Protein AF-A0A258GA20-F1 (afdb_monomer_lite)

Foldseek 3Di:
DDPVVVVVVVVVVCVVVVVVNVVVVVVVVVVVVVVVVVVCVVVVVVVVVCCVCQVFADPPDDDDFPFCLVVDPPQLDDDDDDDDPQWDQDPSRGTGRGDDPVNQVVVVPDPSDPDRDDFDQDQDPFDADPVGPDTHDDGDGADDLRGDDDDPDDDDDPRPDHDDPPDDD

Secondary structure (DSSP, 8-state):
--HHHHHHHHHHHHHHSHHHHHHHHHHHHHHHHHHHHHHHHHHHHHHHHHHHHHHH--TT-----S-GGGT-TTTT-PPP----TTEEE-TTS-EEEPPPHHHHHHHHT-TT-S------------EEETTEEEEEP-------TTS-PPPSSS-PPPTTPPPPTT---

Radius of gyration: 32.07 Å; chains: 1; bounding box: 62×42×98 Å

Sequence (169 aa):
MRTVDIARRAARSLRNAKARTILTSLAIAVGAFTITISLAAGEGSRQYADKLIGSNINPKALFIVKDKALFETNAMQPGLREFDPNASTTNSGLTIKQLTQDDIDKLSARDDLEYVTPTYMPQVRYIEFADNDVKFVADVAAYDATIMSESAAGQLPPKGEQLADDEIV

Structure (mmCIF, N/CA/C/O backbone):
data_AF-A0A258GA20-F1
#
_entry.id   AF-A0A258GA20-F1
#
loop_
_atom_site.group_PDB
_atom_site.id
_atom_site.type_symbol
_atom_site.label_atom_id
_atom_site.label_alt_id
_atom_site.label_comp_id
_atom_site.label_asym_id
_atom_site.label_entity_id
_atom_site.label_seq_id
_atom_site.pdbx_PDB_ins_code
_atom_site.Cartn_x
_atom_site.Cartn_y
_atom_site.Cartn_z
_atom_site.occupancy
_atom_site.B_iso_or_equiv
_atom_site.auth_seq_id
_atom_site.auth_comp_id
_atom_site.auth_asym_id
_atom_site.auth_atom_id
_atom_site.pdbx_PDB_model_num
ATOM 1 N N . MET A 1 1 ? 16.519 -19.268 -54.111 1.00 62.66 1 MET A N 1
ATOM 2 C CA . MET A 1 1 ? 17.560 -18.513 -53.370 1.00 62.66 1 MET A CA 1
ATOM 3 C C . MET A 1 1 ? 17.389 -18.793 -51.883 1.00 62.66 1 MET A C 1
ATOM 5 O O . MET A 1 1 ? 16.263 -18.718 -51.417 1.00 62.66 1 MET A O 1
ATOM 9 N N . ARG A 1 2 ? 18.441 -19.173 -51.146 1.00 83.75 2 ARG A N 1
ATOM 10 C CA . ARG A 1 2 ? 18.331 -19.501 -49.710 1.00 83.75 2 ARG A CA 1
ATOM 11 C C . ARG A 1 2 ? 18.395 -18.214 -48.873 1.00 83.75 2 ARG A C 1
ATOM 13 O O . ARG A 1 2 ? 19.269 -17.383 -49.102 1.00 83.75 2 ARG A O 1
ATOM 20 N N . THR A 1 3 ? 17.490 -18.042 -47.908 1.00 88.62 3 THR A N 1
ATOM 21 C CA . THR A 1 3 ? 17.420 -16.875 -46.995 1.00 88.62 3 THR A CA 1
ATOM 22 C C . THR A 1 3 ? 18.733 -16.635 -46.247 1.00 88.62 3 THR A C 1
ATOM 24 O O . THR A 1 3 ? 19.162 -15.496 -46.068 1.00 88.62 3 THR A O 1
ATOM 27 N N . VAL A 1 4 ? 19.432 -17.718 -45.912 1.00 89.38 4 VAL A N 1
ATOM 28 C CA . VAL A 1 4 ? 20.762 -17.700 -45.291 1.00 89.38 4 VAL A CA 1
ATOM 29 C C . VAL A 1 4 ? 21.794 -16.976 -46.168 1.00 89.38 4 VAL A C 1
ATOM 31 O O . VAL A 1 4 ? 22.600 -16.201 -45.656 1.00 89.38 4 VAL A O 1
ATOM 34 N N . ASP A 1 5 ? 21.738 -17.135 -47.493 1.00 88.75 5 ASP A N 1
ATOM 35 C CA . ASP A 1 5 ? 22.654 -16.442 -48.410 1.00 88.75 5 ASP A CA 1
ATOM 36 C C . ASP A 1 5 ? 22.332 -14.952 -48.552 1.00 88.75 5 ASP A C 1
ATOM 38 O O . ASP A 1 5 ? 23.211 -14.156 -48.895 1.00 88.75 5 ASP A O 1
ATOM 42 N N . ILE A 1 6 ? 21.081 -14.555 -48.305 1.00 91.56 6 ILE A N 1
ATOM 43 C CA . ILE A 1 6 ? 20.671 -13.146 -48.267 1.00 91.56 6 ILE A CA 1
ATOM 44 C C . ILE A 1 6 ? 21.212 -12.505 -46.987 1.00 91.56 6 ILE A C 1
ATOM 46 O O . ILE A 1 6 ? 21.901 -11.489 -47.066 1.00 91.56 6 ILE A O 1
ATOM 50 N N . ALA A 1 7 ? 21.015 -13.145 -45.830 1.00 90.75 7 ALA A N 1
ATOM 51 C CA . ALA A 1 7 ? 21.553 -12.679 -44.552 1.00 90.75 7 ALA A CA 1
ATOM 52 C C . ALA A 1 7 ? 23.088 -12.564 -44.579 1.00 90.75 7 ALA A C 1
ATOM 54 O O . ALA A 1 7 ? 23.654 -11.556 -44.154 1.00 90.75 7 ALA A O 1
ATOM 55 N N . ARG A 1 8 ? 23.781 -13.552 -45.162 1.00 89.31 8 ARG A N 1
ATOM 56 C CA . ARG A 1 8 ? 25.250 -13.556 -45.272 1.00 89.31 8 ARG A CA 1
ATOM 57 C C . ARG A 1 8 ? 25.776 -12.443 -46.182 1.00 89.31 8 ARG A C 1
ATOM 59 O O . ARG A 1 8 ? 26.829 -11.867 -45.900 1.00 89.31 8 ARG A O 1
ATOM 66 N N . ARG A 1 9 ? 25.046 -12.114 -47.254 1.00 88.88 9 ARG A N 1
ATOM 67 C CA . ARG A 1 9 ? 25.357 -10.976 -48.136 1.00 88.88 9 ARG A CA 1
ATOM 68 C C . ARG A 1 9 ? 25.080 -9.634 -47.458 1.00 88.88 9 ARG A C 1
ATOM 70 O O . ARG A 1 9 ? 25.943 -8.761 -47.505 1.00 88.88 9 ARG A O 1
ATOM 77 N N . ALA A 1 10 ? 23.948 -9.498 -46.769 1.00 88.81 10 ALA A N 1
ATOM 78 C CA . ALA A 1 10 ? 23.606 -8.298 -46.007 1.00 88.81 10 ALA A CA 1
ATOM 79 C C . ALA A 1 10 ? 24.641 -8.010 -44.905 1.00 88.81 10 ALA A C 1
ATOM 81 O O . ALA A 1 10 ? 25.146 -6.894 -44.811 1.00 88.81 10 ALA A O 1
ATOM 82 N N . ALA A 1 11 ? 25.060 -9.031 -44.151 1.00 86.81 11 ALA A N 1
ATOM 83 C CA . ALA A 1 11 ? 26.098 -8.903 -43.127 1.00 86.81 11 ALA A CA 1
ATOM 84 C C . ALA A 1 11 ? 27.443 -8.426 -43.703 1.00 86.81 11 ALA A C 1
ATOM 86 O O . ALA A 1 11 ? 28.128 -7.595 -43.105 1.00 86.81 11 ALA A O 1
ATOM 87 N N . ARG A 1 12 ? 27.828 -8.917 -44.888 1.00 88.69 12 ARG A N 1
ATOM 88 C CA . ARG A 1 12 ? 29.055 -8.481 -45.571 1.00 88.69 12 ARG A CA 1
ATOM 89 C C . ARG A 1 12 ? 28.958 -7.025 -46.043 1.00 88.69 12 ARG A C 1
ATOM 91 O O . ARG A 1 12 ? 29.927 -6.287 -45.908 1.00 88.69 12 ARG A O 1
ATOM 98 N N . SER A 1 13 ? 27.783 -6.603 -46.513 1.00 86.50 13 SER A N 1
ATOM 99 C CA . SER A 1 13 ? 27.500 -5.207 -46.870 1.00 86.50 13 SER A CA 1
ATOM 100 C C . SER A 1 13 ? 27.594 -4.271 -45.656 1.00 86.50 13 SER A C 1
ATOM 102 O O . SER A 1 13 ? 28.254 -3.234 -45.719 1.00 86.50 13 SER A O 1
ATOM 104 N N . LEU A 1 14 ? 27.015 -4.668 -44.518 1.00 88.69 14 LEU A N 1
ATOM 105 C CA . LEU A 1 14 ? 27.087 -3.911 -43.261 1.00 88.69 14 LEU A CA 1
ATOM 106 C C . LEU A 1 14 ? 28.533 -3.776 -42.744 1.00 88.69 14 LEU A C 1
ATOM 108 O O . LEU A 1 14 ? 28.924 -2.706 -42.281 1.00 88.69 14 LEU A O 1
ATOM 112 N N . ARG A 1 15 ? 29.371 -4.817 -42.895 1.00 85.56 15 ARG A N 1
ATOM 113 C CA . ARG A 1 15 ? 30.803 -4.773 -42.521 1.00 85.56 15 ARG A CA 1
ATOM 114 C C . ARG A 1 15 ? 31.637 -3.801 -43.356 1.00 85.56 15 ARG A C 1
ATOM 116 O O . ARG A 1 15 ? 32.675 -3.362 -42.864 1.00 85.56 15 ARG A O 1
ATOM 123 N N . ASN A 1 16 ? 31.215 -3.468 -44.573 1.00 88.06 16 ASN A N 1
ATOM 124 C CA . ASN A 1 16 ? 31.903 -2.484 -45.411 1.00 88.06 16 ASN A CA 1
ATOM 125 C C . ASN A 1 16 ? 31.454 -1.053 -45.074 1.00 88.06 16 ASN A C 1
ATOM 127 O O . ASN A 1 16 ? 32.272 -0.139 -45.043 1.00 88.06 16 ASN A O 1
ATOM 131 N N . ALA A 1 17 ? 30.177 -0.859 -44.731 1.00 87.19 17 ALA A N 1
ATOM 132 C CA . ALA A 1 17 ? 29.603 0.432 -44.345 1.00 87.19 17 ALA A CA 1
ATOM 133 C C . ALA A 1 17 ? 29.579 0.637 -42.813 1.00 87.19 17 ALA A C 1
ATOM 135 O O . ALA A 1 17 ? 28.533 0.934 -42.228 1.00 87.19 17 ALA A O 1
ATOM 136 N N . LYS A 1 18 ? 30.734 0.473 -42.151 1.00 85.62 18 LYS A N 1
ATOM 137 C CA . LYS A 1 18 ? 30.845 0.430 -40.677 1.00 85.62 18 LYS A CA 1
ATOM 138 C C . LYS A 1 18 ? 30.312 1.685 -39.985 1.00 85.62 18 LYS A C 1
ATOM 140 O O . LYS A 1 18 ? 29.502 1.574 -39.074 1.00 85.62 18 LYS A O 1
ATOM 145 N N . ALA A 1 19 ? 30.728 2.867 -40.442 1.00 91.50 19 ALA A N 1
ATOM 146 C CA . ALA A 1 19 ? 30.361 4.132 -39.801 1.00 91.50 19 ALA A CA 1
ATOM 147 C C . ALA A 1 19 ? 28.844 4.376 -39.830 1.00 91.50 19 ALA A C 1
ATOM 149 O O . ALA A 1 19 ? 28.235 4.650 -38.801 1.00 91.50 19 ALA A O 1
ATOM 150 N N . ARG A 1 20 ? 28.222 4.198 -41.002 1.00 91.50 20 ARG A N 1
ATOM 151 C CA . ARG A 1 20 ? 26.774 4.369 -41.178 1.00 91.50 20 ARG A CA 1
ATOM 152 C C . ARG A 1 20 ? 25.984 3.367 -40.340 1.00 91.50 20 ARG A C 1
ATOM 154 O O . ARG A 1 20 ? 25.047 3.757 -39.660 1.00 91.50 20 ARG A O 1
ATOM 161 N N . THR A 1 21 ? 26.391 2.098 -40.362 1.00 92.56 21 THR A N 1
ATOM 162 C CA . THR A 1 21 ? 25.708 1.033 -39.617 1.00 92.56 21 THR A CA 1
ATOM 163 C C . THR A 1 21 ? 25.740 1.293 -38.114 1.00 92.56 21 THR A C 1
ATOM 165 O O . THR A 1 21 ? 24.705 1.176 -37.469 1.00 92.56 21 THR A O 1
ATOM 168 N N . ILE A 1 22 ? 26.896 1.703 -37.577 1.00 93.44 22 ILE A N 1
ATOM 169 C CA . ILE A 1 22 ? 27.049 2.032 -36.154 1.00 93.44 22 ILE A CA 1
ATOM 170 C C . ILE A 1 22 ? 26.167 3.223 -35.776 1.00 93.44 22 ILE A C 1
ATOM 172 O O . ILE A 1 22 ? 25.444 3.138 -34.787 1.00 93.44 22 ILE A O 1
ATOM 176 N N . LEU A 1 23 ? 26.176 4.303 -36.570 1.00 94.69 23 LEU A N 1
ATOM 177 C CA . LEU A 1 23 ? 25.340 5.478 -36.299 1.00 94.69 23 LEU A CA 1
ATOM 178 C C . LEU A 1 23 ? 23.848 5.119 -36.265 1.00 94.69 23 LEU A C 1
ATOM 180 O O . LEU A 1 23 ? 23.137 5.530 -35.353 1.00 94.69 23 LEU A O 1
ATOM 184 N N . THR A 1 24 ? 23.376 4.327 -37.232 1.00 94.62 24 THR A N 1
ATOM 185 C CA . THR A 1 24 ? 21.967 3.920 -37.298 1.00 94.62 24 THR A CA 1
ATOM 186 C C . THR A 1 24 ? 21.592 2.982 -36.153 1.00 94.62 24 THR A C 1
ATOM 188 O O . THR A 1 24 ? 20.558 3.186 -35.521 1.00 94.62 24 THR A O 1
ATOM 191 N N . SER A 1 25 ? 22.423 1.983 -35.836 1.00 94.81 25 SER A N 1
ATOM 192 C CA . SER A 1 25 ? 22.142 1.080 -34.714 1.00 94.81 25 SER A CA 1
ATOM 193 C C . SER A 1 25 ? 22.165 1.807 -33.373 1.00 94.81 25 SER A C 1
ATOM 195 O O . SER A 1 25 ? 21.341 1.508 -32.518 1.00 94.81 25 SER A O 1
ATOM 197 N N . LEU A 1 26 ? 23.068 2.781 -33.200 1.00 96.19 26 LEU A N 1
ATOM 198 C CA . LEU A 1 26 ? 23.145 3.593 -31.987 1.00 96.19 26 LEU A CA 1
ATOM 199 C C . LEU A 1 26 ? 21.890 4.458 -31.830 1.00 96.19 26 LEU A C 1
ATOM 201 O O . LEU A 1 26 ? 21.310 4.485 -30.753 1.00 96.19 26 LEU A O 1
ATOM 205 N N . ALA A 1 27 ? 21.437 5.113 -32.902 1.00 96.25 27 ALA A N 1
ATOM 206 C CA . ALA A 1 27 ? 20.226 5.931 -32.868 1.00 96.25 27 ALA A CA 1
ATOM 207 C C . ALA A 1 27 ? 18.987 5.111 -32.466 1.00 96.25 27 ALA A C 1
ATOM 209 O O . ALA A 1 27 ? 18.211 5.535 -31.612 1.00 96.25 27 ALA A O 1
ATOM 210 N N . ILE A 1 28 ? 18.838 3.906 -33.030 1.00 96.88 28 ILE A N 1
ATOM 211 C CA . ILE A 1 28 ? 17.747 2.987 -32.673 1.00 96.88 28 ILE A CA 1
ATOM 212 C C . ILE A 1 28 ? 17.890 2.520 -31.219 1.00 96.88 28 ILE A C 1
ATOM 214 O O . ILE A 1 28 ? 16.911 2.521 -30.474 1.00 96.88 28 ILE A O 1
ATOM 218 N N . ALA A 1 29 ? 19.105 2.148 -30.804 1.00 97.06 29 ALA A N 1
ATOM 219 C CA . ALA A 1 29 ? 19.374 1.670 -29.454 1.00 97.06 29 ALA A CA 1
ATOM 220 C C . ALA A 1 29 ? 19.066 2.733 -28.396 1.00 97.06 29 ALA A C 1
ATOM 222 O O . ALA A 1 29 ? 18.414 2.414 -2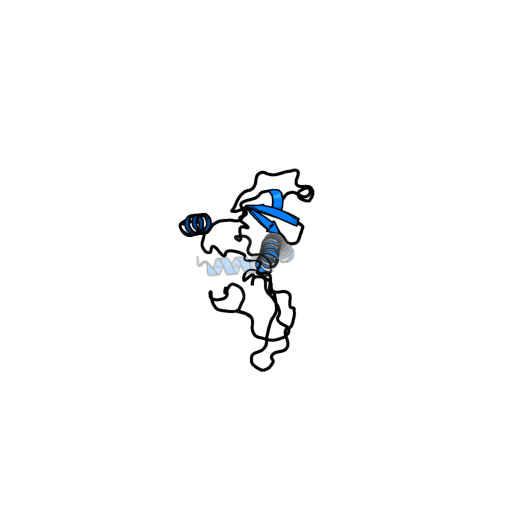7.410 1.00 97.06 29 ALA A O 1
ATOM 223 N N . VAL A 1 30 ? 19.468 3.989 -28.614 1.00 96.62 30 VAL A N 1
ATOM 224 C CA . VAL A 1 30 ? 19.174 5.096 -27.692 1.00 96.62 30 VAL A CA 1
ATOM 225 C C . VAL A 1 30 ? 17.666 5.314 -27.582 1.00 96.62 30 VAL A C 1
ATOM 227 O O . VAL A 1 30 ? 17.159 5.391 -26.470 1.00 96.62 30 VAL A O 1
ATOM 230 N N . GLY A 1 31 ? 16.930 5.321 -28.699 1.00 96.69 31 GLY A N 1
ATOM 231 C CA . GLY A 1 31 ? 15.471 5.467 -28.669 1.00 96.69 31 GLY A CA 1
ATOM 232 C C . GLY A 1 31 ? 14.775 4.354 -27.875 1.00 96.69 31 GLY A C 1
ATOM 233 O O . GLY A 1 31 ? 13.968 4.631 -26.988 1.00 96.69 31 GLY A O 1
ATOM 234 N N . ALA A 1 32 ? 15.128 3.093 -28.139 1.00 97.06 32 ALA A N 1
ATOM 235 C CA . ALA A 1 32 ? 14.572 1.948 -27.417 1.00 97.06 32 ALA A CA 1
ATOM 236 C C . ALA A 1 32 ? 14.969 1.938 -25.929 1.00 97.06 32 ALA A C 1
ATOM 238 O O . ALA A 1 32 ? 14.145 1.642 -25.060 1.00 97.06 32 ALA A O 1
ATOM 239 N N . PHE A 1 33 ? 16.220 2.288 -25.626 1.00 96.81 33 PHE A N 1
ATOM 240 C CA . PHE A 1 33 ? 16.741 2.371 -24.265 1.00 96.81 33 PHE A CA 1
ATOM 241 C C . PHE A 1 33 ? 16.025 3.446 -23.449 1.00 96.81 33 PHE A C 1
ATOM 243 O O . PHE A 1 33 ? 15.594 3.168 -22.332 1.00 96.81 33 PHE A O 1
ATOM 250 N N . THR A 1 34 ? 15.822 4.638 -24.017 1.00 96.75 34 THR A N 1
ATOM 251 C CA . THR A 1 34 ? 15.088 5.719 -23.354 1.00 96.75 34 THR A CA 1
ATOM 252 C C . THR A 1 34 ? 13.659 5.298 -23.026 1.00 96.75 34 THR A C 1
ATOM 254 O O . THR A 1 34 ? 13.252 5.440 -21.879 1.00 96.75 34 THR A O 1
ATOM 257 N N . ILE A 1 35 ? 12.923 4.710 -23.978 1.00 97.19 35 ILE A N 1
ATOM 258 C CA . ILE A 1 35 ? 11.547 4.235 -23.738 1.00 97.19 35 ILE A CA 1
ATOM 259 C C . ILE A 1 35 ? 11.516 3.199 -22.607 1.00 97.19 35 ILE A C 1
ATOM 261 O O . ILE A 1 35 ? 10.675 3.274 -21.713 1.00 97.19 35 ILE A O 1
ATOM 265 N N . THR A 1 36 ? 12.457 2.255 -22.627 1.00 96.19 36 THR A N 1
ATOM 266 C CA . THR A 1 36 ? 12.523 1.177 -21.633 1.00 96.19 36 THR A CA 1
ATOM 267 C C . THR A 1 36 ? 12.832 1.724 -20.241 1.00 96.19 36 THR A C 1
ATOM 269 O O . THR A 1 36 ? 12.169 1.347 -19.279 1.00 96.19 36 THR A O 1
ATOM 272 N N . ILE A 1 37 ? 13.794 2.648 -20.125 1.00 96.50 37 ILE A N 1
ATOM 273 C CA . ILE A 1 37 ? 14.124 3.299 -18.851 1.00 96.50 37 ILE A CA 1
ATOM 274 C C . ILE A 1 37 ? 12.967 4.147 -18.339 1.00 96.50 37 ILE A C 1
ATOM 276 O O . ILE A 1 37 ? 12.669 4.083 -17.152 1.00 96.50 37 ILE A O 1
ATOM 280 N N . SER A 1 38 ? 12.299 4.916 -19.200 1.00 96.06 38 SER A N 1
ATOM 281 C CA . SER A 1 38 ? 11.145 5.717 -18.788 1.00 96.06 38 SER A CA 1
ATOM 282 C C . SER A 1 38 ? 10.020 4.840 -18.238 1.00 96.06 38 SER A C 1
ATOM 284 O O . SER A 1 38 ? 9.436 5.179 -17.211 1.00 96.06 38 SER A O 1
ATOM 286 N N . LEU A 1 39 ? 9.757 3.692 -18.870 1.00 95.56 39 LEU A N 1
ATOM 287 C CA . LEU A 1 39 ? 8.754 2.742 -18.393 1.00 95.56 39 LEU A CA 1
ATOM 288 C C . LEU A 1 39 ? 9.173 2.080 -17.073 1.00 95.56 39 LEU A C 1
ATOM 290 O O . LEU A 1 39 ? 8.382 2.029 -16.136 1.00 95.56 39 LEU A O 1
ATOM 294 N N . ALA A 1 40 ? 10.425 1.624 -16.980 1.00 94.31 40 ALA A N 1
ATOM 295 C CA . ALA A 1 40 ? 10.956 0.991 -15.776 1.00 94.31 40 ALA A CA 1
ATOM 296 C C . ALA A 1 40 ? 10.987 1.954 -14.580 1.00 94.31 40 ALA A C 1
ATOM 298 O O . ALA A 1 40 ? 10.654 1.558 -13.468 1.00 94.31 40 ALA A O 1
ATOM 299 N N . ALA A 1 41 ? 11.344 3.221 -14.804 1.00 93.94 41 ALA A N 1
ATOM 300 C CA . ALA A 1 41 ? 11.312 4.249 -13.772 1.00 93.94 41 ALA A CA 1
ATOM 301 C C . ALA A 1 41 ? 9.873 4.542 -13.319 1.00 93.94 41 ALA A C 1
ATOM 303 O O . ALA A 1 41 ? 9.618 4.591 -12.121 1.00 93.94 41 ALA A O 1
ATOM 304 N N . GLY A 1 42 ? 8.927 4.677 -14.256 1.00 91.69 42 GLY A N 1
ATOM 305 C CA . GLY A 1 42 ? 7.519 4.921 -13.934 1.00 91.69 42 GLY A CA 1
ATOM 306 C C . GLY A 1 42 ? 6.891 3.795 -13.110 1.00 91.69 42 GLY A C 1
ATOM 307 O O . GLY A 1 42 ? 6.301 4.051 -12.059 1.00 91.69 42 GLY A O 1
ATOM 308 N N . GLU A 1 43 ? 7.064 2.546 -13.544 1.00 92.94 43 GLU A N 1
ATOM 309 C CA . GLU A 1 43 ? 6.548 1.383 -12.813 1.00 92.94 43 GLU A CA 1
ATOM 310 C C . GLU A 1 43 ? 7.317 1.117 -11.515 1.00 92.94 43 GLU A C 1
ATOM 312 O O . GLU A 1 43 ? 6.711 0.796 -10.495 1.00 92.94 43 GLU A O 1
ATOM 317 N N . GLY A 1 44 ? 8.634 1.337 -11.495 1.00 89.75 44 GLY A N 1
ATOM 318 C CA . GLY A 1 44 ? 9.440 1.221 -10.280 1.00 89.75 44 GLY A CA 1
ATOM 319 C C . GLY A 1 44 ? 9.020 2.218 -9.197 1.00 89.75 44 GLY A C 1
ATOM 320 O O . GLY A 1 44 ? 8.880 1.842 -8.034 1.00 89.75 44 GLY A O 1
ATOM 321 N N . SER A 1 45 ? 8.758 3.476 -9.566 1.00 88.31 45 SER A N 1
ATOM 322 C CA . SER A 1 45 ? 8.251 4.488 -8.632 1.00 88.31 45 SER A CA 1
ATOM 323 C C . SER A 1 45 ? 6.855 4.153 -8.110 1.00 88.31 45 SER A C 1
ATOM 325 O O . SER A 1 45 ? 6.603 4.340 -6.921 1.00 88.31 45 SER A O 1
ATOM 327 N N . ARG A 1 46 ? 5.966 3.625 -8.962 1.00 86.44 46 ARG A N 1
ATOM 328 C CA . ARG A 1 46 ? 4.640 3.148 -8.541 1.00 86.44 46 ARG A CA 1
ATOM 329 C C . ARG A 1 46 ? 4.738 2.006 -7.546 1.00 86.44 46 ARG A C 1
ATOM 331 O O . 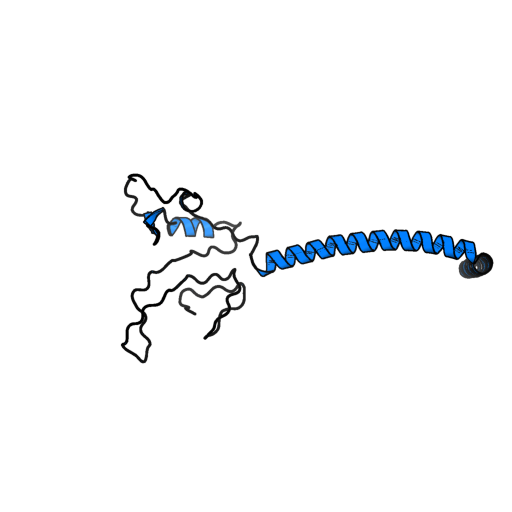ARG A 1 46 ? 4.213 2.129 -6.450 1.00 86.44 46 ARG A O 1
ATOM 338 N N . GLN A 1 47 ? 5.490 0.959 -7.873 1.00 87.31 47 GLN A N 1
ATOM 339 C CA . GLN A 1 47 ? 5.675 -0.177 -6.970 1.00 87.31 47 GLN A CA 1
ATOM 340 C C . GLN A 1 47 ? 6.312 0.235 -5.641 1.00 87.31 47 GLN A C 1
ATOM 342 O O . GLN A 1 47 ? 5.957 -0.301 -4.594 1.00 87.31 47 GLN A O 1
ATOM 347 N N . TYR A 1 48 ? 7.243 1.191 -5.660 1.00 83.81 48 TYR A N 1
ATOM 348 C CA . TYR A 1 48 ? 7.820 1.732 -4.435 1.00 83.81 48 TYR A CA 1
ATOM 349 C C . TYR A 1 48 ? 6.780 2.477 -3.590 1.00 83.81 48 TYR A C 1
ATOM 351 O O . TYR A 1 48 ? 6.695 2.234 -2.387 1.00 83.81 48 TYR A O 1
ATOM 359 N N . ALA A 1 49 ? 5.966 3.337 -4.208 1.00 80.88 49 ALA A N 1
ATOM 360 C CA . ALA A 1 49 ? 4.883 4.038 -3.524 1.00 80.88 49 ALA A CA 1
ATOM 361 C C . ALA A 1 49 ? 3.837 3.060 -2.963 1.00 80.88 49 ALA A C 1
ATOM 363 O O . ALA A 1 49 ? 3.481 3.157 -1.791 1.00 80.88 49 ALA A O 1
ATOM 364 N N . ASP A 1 50 ? 3.421 2.069 -3.751 1.00 81.25 50 ASP A N 1
ATOM 365 C CA . ASP A 1 50 ? 2.473 1.032 -3.336 1.00 81.25 50 ASP A CA 1
ATOM 366 C C . ASP A 1 50 ? 3.022 0.207 -2.170 1.00 81.25 50 ASP A C 1
ATOM 368 O O . ASP A 1 50 ? 2.303 -0.077 -1.214 1.00 81.25 50 ASP A O 1
ATOM 372 N N . LYS A 1 51 ? 4.315 -0.139 -2.200 1.00 76.38 51 LYS A N 1
ATOM 373 C CA . LYS A 1 51 ? 4.969 -0.850 -1.099 1.00 76.38 51 LYS A CA 1
ATOM 374 C C . LYS A 1 51 ? 5.059 0.008 0.157 1.00 76.38 51 LYS A C 1
ATOM 376 O O . LYS A 1 51 ? 4.847 -0.524 1.238 1.00 76.38 51 LYS A O 1
ATOM 381 N N . LEU A 1 52 ? 5.355 1.301 0.030 1.00 72.31 52 LEU A N 1
ATOM 382 C CA . LEU A 1 52 ? 5.434 2.220 1.166 1.00 72.31 52 LEU A CA 1
ATOM 383 C C . LEU A 1 52 ? 4.067 2.427 1.836 1.00 72.31 52 LEU A C 1
ATOM 385 O O . LEU A 1 52 ? 3.980 2.451 3.065 1.00 72.31 52 LEU A O 1
ATOM 389 N N . ILE A 1 53 ? 3.007 2.551 1.033 1.00 66.75 53 ILE A N 1
ATOM 390 C CA . ILE A 1 53 ? 1.630 2.695 1.519 1.00 66.75 53 ILE A CA 1
ATOM 391 C C . ILE A 1 53 ? 1.149 1.363 2.113 1.00 66.75 53 ILE A C 1
ATOM 393 O O . ILE A 1 53 ? 0.750 1.315 3.274 1.00 66.75 53 ILE A O 1
ATOM 397 N N . GLY A 1 54 ? 1.273 0.261 1.369 1.00 60.97 54 GLY A N 1
ATOM 398 C CA . GLY A 1 54 ? 0.823 -1.068 1.793 1.00 60.97 54 GLY A CA 1
ATOM 399 C C . GLY A 1 54 ? 1.635 -1.692 2.937 1.00 60.97 54 GLY A C 1
ATOM 400 O O . GLY A 1 54 ? 1.145 -2.589 3.631 1.00 60.97 54 GLY A O 1
ATOM 401 N N . SER A 1 55 ? 2.869 -1.237 3.190 1.00 60.06 55 SER A N 1
ATOM 402 C CA . SER A 1 55 ? 3.653 -1.731 4.327 1.00 60.06 55 SER A CA 1
ATOM 403 C C . SER A 1 55 ? 3.135 -1.220 5.669 1.00 60.06 55 SER A C 1
ATOM 405 O O . SER A 1 55 ? 3.286 -1.947 6.647 1.00 60.06 55 SER A O 1
ATOM 407 N N . ASN A 1 56 ? 2.490 -0.049 5.719 1.00 52.94 56 ASN A N 1
ATOM 408 C CA . ASN A 1 56 ? 2.129 0.602 6.985 1.00 52.94 56 ASN A CA 1
ATOM 409 C C . ASN A 1 56 ? 0.628 0.825 7.197 1.00 52.94 56 ASN A C 1
ATOM 411 O O . ASN A 1 56 ? 0.212 0.936 8.342 1.00 52.94 56 ASN A O 1
ATOM 415 N N . ILE A 1 57 ? -0.183 0.908 6.139 1.00 56.66 57 ILE A N 1
ATOM 416 C CA . ILE A 1 57 ? -1.621 1.174 6.258 1.00 56.66 57 ILE A CA 1
ATOM 417 C C . ILE A 1 57 ? -2.346 0.273 5.263 1.00 56.66 57 ILE A C 1
ATOM 419 O O . ILE A 1 57 ? -2.010 0.267 4.080 1.00 56.66 57 ILE A O 1
ATOM 423 N N . ASN A 1 58 ? -3.340 -0.494 5.716 1.00 59.91 58 ASN A N 1
ATOM 424 C CA . ASN A 1 58 ? -4.222 -1.208 4.796 1.00 59.91 58 ASN A CA 1
ATOM 425 C C . ASN A 1 58 ? -5.106 -0.169 4.075 1.00 59.91 58 ASN A C 1
ATOM 427 O O . ASN A 1 58 ? -5.987 0.408 4.712 1.00 59.91 58 ASN A O 1
ATOM 431 N N . PRO A 1 59 ? -4.921 0.086 2.763 1.00 60.81 59 PRO A N 1
ATOM 432 C CA . PRO A 1 59 ? -5.673 1.127 2.059 1.00 60.81 59 PRO A CA 1
ATOM 433 C C . PRO A 1 59 ? -7.165 0.793 1.913 1.00 60.81 59 PRO A C 1
ATOM 435 O O . PRO A 1 59 ? -7.937 1.637 1.466 1.00 60.81 59 PRO A O 1
ATOM 438 N N . LYS A 1 60 ? -7.572 -0.435 2.259 1.00 66.25 60 LYS A N 1
ATOM 439 C CA . LYS A 1 60 ? -8.965 -0.890 2.262 1.00 66.25 60 LYS A CA 1
ATOM 440 C C . LYS A 1 60 ? -9.607 -0.863 3.653 1.00 66.25 60 LYS A C 1
ATOM 442 O O . LYS A 1 60 ? -10.775 -1.219 3.769 1.00 66.25 60 LYS A O 1
ATOM 447 N N . ALA A 1 61 ? -8.875 -0.471 4.697 1.00 67.88 61 ALA A N 1
ATOM 448 C CA . ALA A 1 61 ? -9.451 -0.323 6.027 1.00 67.88 61 ALA A CA 1
ATOM 449 C C . ALA A 1 61 ? -10.341 0.927 6.077 1.00 67.88 61 ALA A C 1
ATOM 451 O O . ALA A 1 61 ? -9.935 2.015 5.663 1.00 67.88 61 ALA A O 1
ATOM 452 N N . LEU A 1 62 ? -11.560 0.767 6.587 1.00 71.38 62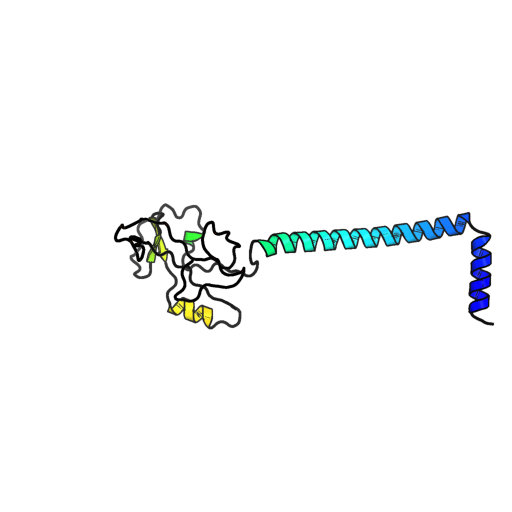 LEU A N 1
ATOM 453 C CA . LEU A 1 62 ? -12.518 1.851 6.769 1.00 71.38 62 LEU A CA 1
ATOM 454 C C . LEU A 1 62 ? -12.793 2.025 8.260 1.00 71.38 62 LEU A C 1
ATOM 456 O O . LEU A 1 62 ? -13.272 1.107 8.919 1.00 71.38 62 LEU A O 1
ATOM 460 N N . PHE A 1 63 ? -12.535 3.225 8.777 1.00 71.88 63 PHE A N 1
ATOM 461 C CA . PHE A 1 63 ? -12.931 3.595 10.132 1.00 71.88 63 PHE A CA 1
ATOM 462 C C . PHE A 1 63 ? -14.383 4.079 10.120 1.00 71.88 63 PHE A C 1
ATOM 464 O O . PHE A 1 63 ? -14.686 5.164 9.619 1.00 71.88 63 PHE A O 1
ATOM 471 N N . ILE A 1 64 ? -15.286 3.258 10.657 1.00 72.12 64 ILE A N 1
ATOM 472 C CA . ILE A 1 64 ? -16.715 3.564 10.750 1.00 72.12 64 ILE A CA 1
ATOM 473 C C . ILE A 1 64 ? -17.011 4.087 12.153 1.00 72.12 64 ILE A C 1
ATOM 475 O O . ILE A 1 64 ? -16.775 3.406 13.147 1.00 72.12 64 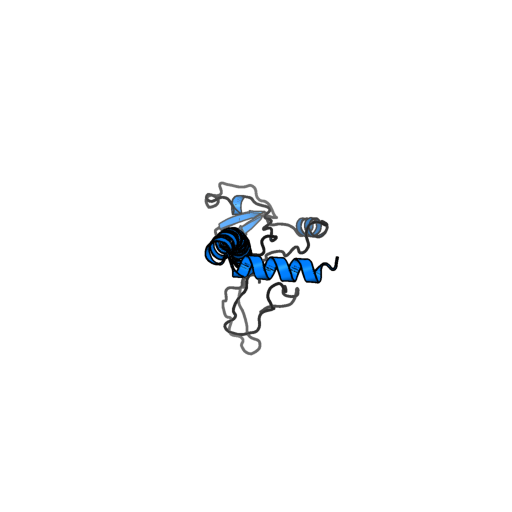ILE A O 1
ATOM 479 N N . VAL A 1 65 ? -17.568 5.294 12.232 1.00 72.88 65 VAL A N 1
ATOM 480 C CA . VAL A 1 65 ? -18.019 5.894 13.491 1.00 72.88 65 VAL A CA 1
ATOM 481 C C . VAL A 1 65 ? -19.451 6.388 13.344 1.00 72.88 65 VAL A C 1
ATOM 483 O O . VAL A 1 65 ? -19.860 6.858 12.281 1.00 72.88 65 VAL A O 1
ATOM 486 N N . LYS A 1 66 ? -20.223 6.293 14.425 1.00 72.31 66 LYS A N 1
ATOM 487 C CA . LYS A 1 66 ? -21.621 6.743 14.445 1.00 72.31 66 LYS A CA 1
ATOM 488 C C . LYS A 1 66 ? -21.747 8.253 14.640 1.00 72.31 66 LYS A C 1
ATOM 490 O O . LYS A 1 66 ? -22.705 8.855 14.159 1.00 72.31 66 LYS A O 1
ATOM 495 N N . ASP A 1 67 ? -20.783 8.861 15.326 1.00 68.62 67 ASP A N 1
ATOM 496 C CA . ASP A 1 67 ? -20.774 10.288 15.630 1.00 68.62 67 ASP A CA 1
ATOM 497 C C . ASP A 1 67 ? -19.691 11.024 14.833 1.00 68.62 67 ASP A C 1
ATOM 499 O O . ASP A 1 67 ? -18.503 10.714 14.927 1.00 68.62 67 ASP A O 1
ATOM 503 N N . LYS A 1 68 ? -20.109 12.035 14.065 1.00 67.81 68 LYS A N 1
ATOM 504 C CA . LYS A 1 68 ? -19.210 12.877 13.265 1.00 67.81 68 LYS A CA 1
ATOM 505 C C . LYS A 1 68 ? -18.320 13.766 14.129 1.00 67.81 68 LYS A C 1
ATOM 507 O O . LYS A 1 68 ? -17.274 14.193 13.649 1.00 67.81 68 LYS A O 1
ATOM 512 N N . ALA A 1 69 ? -18.684 13.981 15.397 1.00 66.75 69 ALA A N 1
ATOM 513 C CA . ALA A 1 69 ? -17.883 14.737 16.354 1.00 66.75 69 ALA A CA 1
ATOM 514 C C . ALA A 1 69 ? -16.453 14.183 16.508 1.00 66.75 69 ALA A C 1
ATOM 516 O O . ALA A 1 69 ? -15.556 14.927 16.880 1.00 66.75 69 ALA A O 1
ATOM 517 N N . LEU A 1 70 ? -16.207 12.908 16.179 1.00 63.56 70 LEU A N 1
ATOM 518 C CA . LEU A 1 70 ? -14.859 12.325 16.182 1.00 63.56 70 LEU A CA 1
ATOM 519 C C . LEU A 1 70 ? -13.938 12.850 15.069 1.00 63.56 70 LEU A C 1
ATOM 521 O O . LEU A 1 70 ? -12.721 12.763 15.202 1.00 63.56 70 LEU A O 1
ATOM 525 N N . PHE A 1 71 ? -14.494 13.413 13.995 1.00 66.25 71 PHE A N 1
ATOM 526 C CA . PHE A 1 71 ? -13.731 13.985 12.880 1.00 66.25 71 PHE A CA 1
ATOM 527 C C . PHE A 1 71 ? -13.750 15.518 12.861 1.00 66.25 71 PHE A C 1
ATOM 529 O O . PHE A 1 71 ? -13.109 16.138 12.013 1.00 66.25 71 PHE A O 1
ATOM 536 N N . GLU A 1 72 ? -14.477 16.145 13.786 1.00 65.56 72 GLU A N 1
ATOM 537 C CA . GLU A 1 72 ? -14.589 17.596 13.870 1.00 65.56 72 GLU A CA 1
ATOM 538 C C . GLU A 1 72 ? -13.548 18.162 14.841 1.00 65.56 72 GLU A C 1
ATOM 540 O O . GLU A 1 72 ? -13.558 17.903 16.042 1.00 65.56 72 GLU A O 1
ATOM 545 N N . THR A 1 73 ? -12.669 19.025 14.332 1.00 55.62 73 THR A N 1
ATOM 546 C CA . THR A 1 73 ? -11.599 19.696 15.091 1.00 55.62 73 THR A CA 1
ATOM 547 C C . THR A 1 73 ? -12.100 20.602 16.226 1.00 55.62 73 THR A C 1
ATOM 549 O O . THR A 1 73 ? -11.309 20.998 17.076 1.00 55.62 73 THR A O 1
ATOM 552 N N . ASN A 1 74 ? -13.402 20.910 16.274 1.00 54.12 74 ASN A N 1
ATOM 553 C CA . ASN A 1 74 ? -14.038 21.765 17.287 1.00 54.12 74 ASN A CA 1
ATOM 554 C C . ASN A 1 74 ? -14.928 20.997 18.281 1.00 54.12 74 ASN A C 1
ATOM 556 O O . ASN A 1 74 ? -15.671 21.610 19.047 1.00 54.12 74 ASN A O 1
ATOM 560 N N . ALA A 1 75 ? -14.861 19.664 18.306 1.00 55.62 75 ALA A N 1
ATOM 561 C CA . ALA A 1 75 ? -15.750 18.842 19.125 1.00 55.62 75 ALA A CA 1
ATOM 562 C C . ALA A 1 75 ? -15.571 19.032 20.651 1.00 55.62 75 ALA A C 1
ATOM 564 O O . ALA A 1 75 ? -16.447 18.660 21.428 1.00 55.62 75 ALA A O 1
ATOM 565 N N . MET A 1 76 ? -14.486 19.677 21.097 1.00 50.44 76 MET A N 1
ATOM 566 C CA . MET A 1 76 ? -14.137 19.876 22.514 1.00 50.44 76 MET A CA 1
ATOM 567 C C . MET A 1 76 ? -15.035 20.854 23.301 1.00 50.44 76 MET A C 1
ATOM 569 O O . MET A 1 76 ? -14.792 21.079 24.485 1.00 50.44 76 MET A O 1
ATOM 573 N N . GLN A 1 77 ? -16.059 21.451 22.686 1.00 50.56 77 GLN A N 1
ATOM 574 C CA . GLN A 1 77 ? -17.042 22.298 23.376 1.00 50.56 77 GLN A CA 1
ATOM 575 C C . GLN A 1 77 ? -18.465 21.795 23.092 1.00 50.56 77 GLN A C 1
ATOM 577 O O . GLN A 1 77 ? -19.199 22.400 22.306 1.00 50.56 77 GLN A O 1
ATOM 582 N N . PRO A 1 78 ? -18.885 20.663 23.684 1.00 53.94 78 PRO A N 1
ATOM 583 C CA . PRO A 1 78 ? -20.265 20.230 23.572 1.00 53.94 78 PRO A CA 1
ATOM 584 C C . PRO A 1 78 ? -21.147 21.198 24.376 1.00 53.94 78 PRO A C 1
ATOM 586 O O . PRO A 1 78 ? -21.029 21.298 25.594 1.00 53.94 78 PRO A O 1
ATOM 589 N N . GLY A 1 79 ? -22.050 21.918 23.702 1.00 56.69 79 GLY A N 1
ATOM 590 C CA . GLY A 1 79 ? -23.204 22.528 24.375 1.00 56.69 79 GLY A CA 1
ATOM 591 C C . GLY A 1 79 ? -24.069 21.458 25.062 1.00 56.69 79 GLY A C 1
ATOM 592 O O . GLY A 1 79 ? -23.826 20.264 24.887 1.00 56.69 79 GLY A O 1
ATOM 593 N N . LEU A 1 80 ? -25.090 21.856 25.832 1.00 51.38 80 LEU A N 1
ATOM 594 C CA . LEU A 1 80 ? -26.042 20.898 26.414 1.00 51.38 80 LEU A CA 1
ATOM 595 C C . LEU A 1 80 ? -26.619 19.983 25.320 1.00 51.38 80 LEU A C 1
ATOM 597 O O . LEU A 1 80 ? -27.172 20.467 24.332 1.00 51.38 80 LEU A O 1
ATOM 601 N N . ARG A 1 81 ? -26.493 18.667 25.507 1.00 59.34 81 ARG A N 1
ATOM 602 C CA . ARG A 1 81 ? -27.060 17.639 24.625 1.00 59.34 81 ARG A CA 1
ATOM 603 C C . ARG A 1 81 ? -28.107 16.837 25.387 1.00 59.34 81 ARG A C 1
ATOM 605 O O . ARG A 1 81 ? -27.987 16.647 26.596 1.00 59.34 81 ARG A O 1
ATOM 612 N N . GLU A 1 82 ? -29.123 16.372 24.672 1.00 56.62 82 GLU A N 1
ATOM 613 C CA . GLU A 1 82 ? -30.092 15.422 25.217 1.00 56.62 82 GLU A CA 1
ATOM 614 C C . GLU A 1 82 ? -29.396 14.100 25.568 1.00 56.62 82 GLU A C 1
ATOM 616 O O . GLU A 1 82 ? -28.488 13.652 24.864 1.00 56.62 82 GLU A O 1
ATOM 621 N N . PHE A 1 83 ? -29.806 13.498 26.685 1.00 55.56 83 PHE A N 1
ATOM 622 C CA . PHE A 1 83 ? -29.267 12.226 27.155 1.00 55.56 83 PHE A CA 1
ATOM 623 C C . PHE A 1 83 ? -29.633 11.103 26.176 1.00 55.56 83 PHE A C 1
ATOM 625 O O . PHE A 1 83 ? -30.812 10.843 25.939 1.00 55.56 83 PHE A O 1
ATOM 632 N N . ASP A 1 84 ? -28.621 10.428 25.633 1.00 63.34 84 ASP A N 1
ATOM 633 C CA . ASP A 1 84 ? -28.770 9.229 24.808 1.00 63.34 84 ASP A CA 1
ATOM 634 C C . ASP A 1 84 ? -28.136 8.049 25.567 1.00 63.34 84 ASP A C 1
ATOM 636 O O . ASP A 1 84 ? -26.950 8.122 25.899 1.00 63.34 84 ASP A O 1
ATOM 640 N N . PRO A 1 85 ? -28.886 6.970 25.862 1.00 61.72 85 PRO A N 1
ATOM 641 C CA . PRO A 1 85 ? -28.365 5.812 26.589 1.00 61.72 85 PRO A CA 1
ATOM 642 C C . PRO A 1 85 ? -27.251 5.066 25.838 1.00 61.72 85 PRO A C 1
ATOM 644 O O . PRO A 1 85 ? -26.532 4.286 26.453 1.00 61.72 85 PRO A O 1
ATOM 647 N N . ASN A 1 86 ? -27.082 5.314 24.534 1.00 62.38 86 ASN A N 1
ATOM 648 C CA . ASN A 1 86 ? -26.006 4.749 23.717 1.00 62.38 86 ASN A CA 1
ATOM 649 C C . ASN A 1 86 ? -24.847 5.735 23.493 1.00 62.38 86 ASN A C 1
ATOM 651 O O . ASN A 1 86 ? -23.993 5.510 22.629 1.00 62.38 86 ASN A O 1
ATOM 655 N N . ALA A 1 87 ? -24.826 6.856 24.215 1.00 63.12 87 ALA A N 1
ATOM 656 C CA . ALA A 1 87 ? -23.711 7.785 24.190 1.00 63.12 87 ALA A CA 1
ATOM 657 C C . ALA A 1 87 ? -22.767 7.530 25.369 1.00 63.12 87 ALA A C 1
ATOM 659 O O . ALA A 1 87 ? -23.189 7.461 26.521 1.00 63.12 87 ALA A O 1
ATOM 660 N N . SER A 1 88 ? -21.473 7.426 25.075 1.00 60.66 88 SER A N 1
ATOM 661 C CA . SER A 1 88 ? -20.418 7.295 26.079 1.00 60.66 88 SER A CA 1
ATOM 662 C C . SER A 1 88 ? -19.471 8.481 25.998 1.00 60.66 88 SER A C 1
ATOM 664 O O . SER A 1 88 ? -19.178 8.992 24.916 1.00 60.66 88 SER A O 1
ATOM 666 N N . THR A 1 89 ? -18.973 8.919 27.147 1.00 61.00 89 THR A N 1
ATOM 667 C CA . THR A 1 89 ? -17.984 9.994 27.237 1.00 61.00 89 THR A CA 1
ATOM 668 C C . THR A 1 89 ? -16.587 9.402 27.094 1.00 61.00 89 THR A C 1
ATOM 670 O O . THR A 1 89 ? -16.195 8.535 27.869 1.00 61.00 89 THR A O 1
ATOM 673 N N . THR A 1 90 ? -15.835 9.842 26.086 1.00 60.84 90 THR A N 1
ATOM 674 C CA . THR A 1 90 ? -14.427 9.464 25.915 1.00 60.84 90 THR A CA 1
ATOM 675 C C . THR A 1 90 ? -13.564 10.069 27.027 1.00 60.84 90 THR A C 1
ATOM 677 O O . THR A 1 90 ? -13.961 11.042 27.672 1.00 60.84 90 THR A O 1
ATOM 680 N N . ASN A 1 91 ? -12.340 9.560 27.214 1.00 55.03 91 ASN A N 1
ATOM 681 C CA . ASN A 1 91 ? -11.370 10.113 28.177 1.00 55.03 91 ASN A CA 1
ATOM 682 C C . ASN A 1 91 ? -11.091 11.616 27.978 1.00 55.03 91 ASN A C 1
ATOM 684 O O . ASN A 1 91 ? -10.670 12.293 28.910 1.00 55.03 91 ASN A O 1
ATOM 688 N N . SER A 1 92 ? -11.352 12.153 26.784 1.00 57.84 92 SER A N 1
ATOM 689 C CA . SER A 1 92 ? -11.201 13.575 26.453 1.00 57.84 92 SER A CA 1
ATOM 690 C C . SER A 1 92 ? -12.408 14.438 26.857 1.00 57.84 92 SER A C 1
ATOM 692 O O . SER A 1 92 ? -12.435 15.623 26.536 1.00 57.84 92 SER A O 1
ATOM 694 N N . GLY A 1 93 ? -13.423 13.866 27.520 1.00 60.56 93 GLY A N 1
ATOM 695 C CA . GLY A 1 93 ? -14.664 14.557 27.892 1.00 60.56 93 GLY A CA 1
ATOM 696 C C . GLY A 1 93 ? -15.682 14.675 26.751 1.00 60.56 93 GLY A C 1
ATOM 697 O O . GLY A 1 93 ? -16.682 15.378 26.890 1.00 60.56 93 GLY A O 1
ATOM 698 N N . LEU A 1 94 ? -15.448 13.995 25.624 1.00 63.34 94 LEU A N 1
ATOM 699 C CA . LEU A 1 94 ? -16.320 14.041 24.455 1.00 63.34 94 LEU A CA 1
ATOM 700 C C . LEU A 1 94 ? -17.397 12.958 24.559 1.00 63.34 94 LEU A C 1
ATOM 702 O O . LEU A 1 94 ? -17.094 11.774 24.465 1.00 63.34 94 LEU A O 1
ATOM 706 N N . THR A 1 95 ? -18.660 13.341 24.723 1.00 64.06 95 THR A N 1
ATOM 707 C CA . THR A 1 95 ? -19.780 12.395 24.622 1.00 64.06 95 THR A CA 1
ATOM 708 C C . THR A 1 95 ? -20.025 12.048 23.155 1.00 64.06 95 THR A C 1
ATOM 710 O O . THR A 1 95 ? -20.422 12.917 22.378 1.00 64.06 95 THR A O 1
ATOM 713 N N . ILE A 1 96 ? -19.783 10.793 22.781 1.00 69.06 96 ILE A N 1
ATOM 714 C CA . ILE A 1 96 ? -19.971 10.264 21.426 1.00 69.06 96 ILE A CA 1
ATOM 715 C C . ILE A 1 96 ? -21.012 9.153 21.433 1.00 69.06 96 ILE A C 1
ATOM 717 O O . ILE A 1 96 ? -21.066 8.345 22.362 1.00 69.06 96 ILE A O 1
ATOM 721 N N . LYS A 1 97 ? -21.825 9.078 20.379 1.00 70.75 97 LYS A N 1
ATOM 722 C CA . LYS A 1 97 ? -22.685 7.908 20.158 1.00 70.75 97 LYS A CA 1
ATOM 723 C C . LYS A 1 97 ? -21.833 6.709 19.759 1.00 70.75 97 LYS A C 1
ATOM 725 O O . LYS A 1 97 ? -21.085 6.783 18.784 1.00 70.75 97 LYS A O 1
ATOM 730 N N . GLN A 1 98 ? -21.962 5.611 20.493 1.00 69.75 98 GLN A N 1
ATOM 731 C CA . GLN A 1 98 ? -21.296 4.356 20.164 1.00 69.75 98 GLN A CA 1
ATOM 732 C C . GLN A 1 98 ? -22.139 3.539 19.178 1.00 69.75 98 GLN A C 1
ATOM 734 O O . GLN A 1 98 ? -23.368 3.659 19.118 1.00 69.75 98 GLN A O 1
ATOM 739 N N . LEU A 1 99 ? -21.460 2.730 18.366 1.00 74.38 99 LEU A N 1
ATOM 740 C CA . LEU A 1 99 ? -22.107 1.688 17.572 1.00 74.38 99 LEU A CA 1
ATOM 741 C C . LEU A 1 99 ? -22.674 0.633 18.526 1.00 74.38 99 LEU A C 1
ATOM 743 O O . LEU A 1 99 ? -22.014 0.256 19.493 1.00 74.38 99 LEU A O 1
ATOM 747 N N . THR A 1 100 ? -23.904 0.191 18.274 1.00 79.44 100 THR A N 1
ATOM 748 C CA . THR A 1 100 ? -24.530 -0.892 19.044 1.00 79.44 100 THR A CA 1
ATOM 749 C C . THR A 1 100 ? -24.233 -2.243 18.397 1.00 79.44 100 THR A C 1
ATOM 751 O O . THR A 1 100 ? -23.836 -2.296 17.232 1.00 79.44 100 THR A O 1
ATOM 754 N N . GLN A 1 101 ? -24.475 -3.344 19.117 1.00 78.19 101 GLN A N 1
ATOM 755 C CA . GLN A 1 101 ? -24.319 -4.691 18.554 1.00 78.19 101 GLN A CA 1
ATOM 756 C C . GLN A 1 101 ? -25.158 -4.875 17.278 1.00 78.19 101 GLN A C 1
ATOM 758 O O . GLN A 1 101 ? -24.636 -5.321 16.266 1.00 78.19 101 GLN A O 1
ATOM 763 N N . ASP A 1 102 ? -26.402 -4.384 17.270 1.00 81.62 102 ASP A N 1
ATOM 764 C CA . ASP A 1 102 ? -27.261 -4.395 16.077 1.00 81.62 102 ASP A CA 1
ATOM 765 C C . ASP A 1 102 ? -26.640 -3.685 14.860 1.00 81.62 102 ASP A C 1
ATOM 767 O O . ASP A 1 102 ? -26.939 -4.030 13.715 1.00 81.62 102 ASP A O 1
ATOM 771 N N . ASP A 1 103 ? -25.823 -2.649 15.079 1.00 81.12 103 ASP A N 1
ATOM 772 C CA . ASP A 1 103 ? -25.138 -1.944 13.995 1.00 81.12 103 ASP A CA 1
ATOM 773 C C . ASP A 1 103 ? -23.953 -2.771 13.475 1.00 81.12 103 ASP A C 1
ATOM 775 O O . ASP A 1 103 ? -23.734 -2.828 12.265 1.00 81.12 103 ASP A O 1
ATOM 779 N N . ILE A 1 104 ? -23.224 -3.447 14.370 1.00 82.31 104 ILE A N 1
ATOM 780 C CA . ILE A 1 104 ? -22.122 -4.357 14.023 1.00 82.31 104 ILE A CA 1
ATOM 781 C C . ILE A 1 104 ? -22.654 -5.552 13.227 1.00 82.31 104 ILE A C 1
ATOM 783 O O . ILE A 1 104 ? -22.078 -5.899 12.197 1.00 82.31 104 ILE A O 1
ATOM 787 N N . ASP A 1 105 ? -23.782 -6.132 13.634 1.00 84.12 105 ASP A N 1
ATOM 788 C CA . ASP A 1 105 ? -24.395 -7.274 12.951 1.00 84.12 105 ASP A CA 1
ATOM 789 C C . ASP A 1 105 ? -24.874 -6.887 11.542 1.00 84.12 105 ASP A C 1
ATOM 791 O O . ASP A 1 105 ? -24.672 -7.625 10.577 1.00 84.12 105 ASP A O 1
ATOM 795 N N . LYS A 1 106 ? -25.441 -5.682 11.387 1.00 84.75 106 LYS A N 1
ATOM 796 C CA . LYS A 1 106 ? -25.811 -5.134 10.071 1.00 84.75 106 LYS A CA 1
ATOM 797 C C . LYS A 1 106 ? -24.607 -4.908 9.168 1.00 84.75 106 LYS A C 1
ATOM 799 O O . LYS A 1 106 ? -24.736 -5.088 7.962 1.00 84.75 106 LYS A O 1
ATOM 804 N N . LEU A 1 107 ? -23.475 -4.470 9.722 1.00 82.94 107 LEU A N 1
ATOM 805 C CA . LEU A 1 107 ? -22.238 -4.288 8.962 1.00 82.94 107 LEU A CA 1
ATOM 806 C C . LEU A 1 107 ? -21.646 -5.643 8.569 1.00 82.94 107 LEU A C 1
ATOM 808 O O . LEU A 1 107 ? -21.319 -5.842 7.406 1.00 82.94 107 LEU A O 1
ATOM 812 N N . SER A 1 108 ? -21.602 -6.591 9.501 1.00 81.69 108 SER A N 1
ATOM 813 C CA . SER A 1 108 ? -21.064 -7.939 9.281 1.00 81.69 108 SER A CA 1
ATOM 814 C C . SER A 1 108 ? -21.888 -8.754 8.279 1.00 81.69 108 SER A C 1
ATOM 816 O O . SER A 1 108 ? -21.362 -9.651 7.631 1.00 81.69 108 SER A O 1
ATOM 818 N N . ALA A 1 109 ? -23.177 -8.440 8.122 1.00 86.50 109 ALA A N 1
ATOM 819 C CA . ALA A 1 109 ? -24.051 -9.068 7.133 1.00 86.50 109 ALA A CA 1
ATOM 820 C C . ALA A 1 109 ? -23.866 -8.535 5.699 1.00 86.50 109 ALA A C 1
ATOM 822 O O . ALA A 1 109 ? -24.499 -9.056 4.777 1.00 86.50 109 ALA A O 1
ATOM 823 N N . ARG A 1 110 ? -23.063 -7.483 5.493 1.00 83.75 110 ARG A N 1
ATOM 824 C CA . ARG A 1 110 ? -22.804 -6.951 4.152 1.00 83.75 110 ARG A CA 1
ATOM 825 C C . ARG A 1 110 ? -21.761 -7.793 3.426 1.00 83.75 110 ARG A C 1
ATOM 827 O O . ARG A 1 110 ? -20.794 -8.257 4.011 1.00 83.75 110 ARG A O 1
ATOM 834 N N . ASP A 1 111 ? -21.950 -7.936 2.125 1.00 84.19 111 ASP A N 1
ATOM 835 C CA . ASP A 1 111 ? -21.084 -8.683 1.215 1.00 84.19 111 ASP A CA 1
ATOM 836 C C . ASP A 1 111 ? -19.844 -7.897 0.753 1.00 84.19 111 ASP A C 1
ATOM 838 O O . ASP A 1 111 ? -18.919 -8.480 0.190 1.00 84.19 111 ASP A O 1
ATOM 842 N N . ASP A 1 112 ? -19.804 -6.583 0.992 1.00 85.31 112 ASP A N 1
ATOM 843 C CA . ASP A 1 112 ? -18.686 -5.702 0.640 1.00 85.31 112 ASP A CA 1
ATOM 844 C C . ASP A 1 112 ? -17.636 -5.532 1.753 1.00 85.31 112 ASP A C 1
ATOM 846 O O . ASP A 1 112 ? -16.602 -4.900 1.517 1.00 85.31 112 ASP A O 1
ATOM 850 N N . LEU A 1 113 ? -17.869 -6.098 2.944 1.00 79.44 113 LEU A N 1
ATOM 851 C CA . LEU A 1 113 ? -16.966 -6.030 4.096 1.00 79.44 113 LEU A CA 1
ATOM 852 C C . LEU A 1 113 ? -16.392 -7.417 4.409 1.00 79.44 113 LEU A C 1
ATOM 854 O O . LEU A 1 113 ? -17.132 -8.367 4.632 1.00 79.44 113 LEU A O 1
ATOM 858 N N . GLU A 1 114 ? -15.063 -7.532 4.438 1.00 75.31 114 GLU A N 1
ATOM 859 C CA . GLU A 1 114 ? -14.382 -8.811 4.701 1.00 75.31 114 GLU A CA 1
ATOM 860 C C . GLU A 1 114 ? -14.216 -9.079 6.205 1.00 75.31 114 GLU A C 1
ATOM 862 O O . GLU A 1 114 ? -14.399 -10.203 6.662 1.00 75.31 114 GLU A O 1
ATOM 867 N N . TYR A 1 115 ? -13.919 -8.031 6.981 1.00 70.62 115 TYR A N 1
ATOM 868 C CA . TYR A 1 115 ? -13.750 -8.097 8.431 1.00 70.62 115 TYR A CA 1
ATOM 869 C C . TYR A 1 115 ? -14.346 -6.847 9.083 1.00 70.62 115 TYR A C 1
ATOM 871 O O . TYR A 1 115 ? -14.072 -5.723 8.655 1.00 70.62 115 TYR A O 1
ATOM 879 N N . VAL A 1 116 ? -15.148 -7.041 10.130 1.00 77.00 116 VAL A N 1
ATOM 880 C CA . VAL A 1 116 ? -15.697 -5.965 10.963 1.00 77.00 116 VAL A CA 1
ATOM 881 C C . VAL A 1 116 ? -15.160 -6.161 12.374 1.00 77.00 116 VAL A C 1
ATOM 883 O O . VAL A 1 116 ? -15.656 -7.000 13.119 1.00 77.00 116 VAL A O 1
ATOM 886 N N . THR A 1 117 ? -14.137 -5.389 12.736 1.00 72.81 117 THR A N 1
ATOM 887 C CA . THR A 1 117 ? -13.526 -5.458 14.068 1.00 72.81 117 THR A CA 1
ATOM 888 C C . THR A 1 117 ? -14.006 -4.281 14.914 1.00 72.81 117 THR A C 1
ATOM 890 O O . THR A 1 117 ? -13.663 -3.135 14.609 1.00 72.81 117 THR A O 1
ATOM 893 N N . PRO A 1 118 ? -14.800 -4.511 15.972 1.00 73.62 118 PRO A N 1
ATOM 894 C CA . PRO A 1 118 ? -15.151 -3.454 16.906 1.00 73.62 118 PRO A CA 1
ATOM 895 C C . PRO A 1 118 ? -13.919 -3.018 17.708 1.00 73.62 118 PRO A C 1
ATOM 897 O O . PRO A 1 118 ? -13.209 -3.832 18.295 1.00 73.62 118 PRO A O 1
ATOM 900 N N . THR A 1 119 ? -13.666 -1.711 17.761 1.00 68.31 119 THR A N 1
ATOM 901 C CA . THR A 1 119 ? -12.618 -1.148 18.618 1.00 68.31 119 THR A CA 1
ATOM 902 C C . THR A 1 119 ? -13.185 -0.873 20.005 1.00 68.31 119 THR A C 1
ATOM 904 O O . THR A 1 119 ? -13.975 0.055 20.192 1.00 68.31 119 THR A O 1
ATOM 907 N N . TYR A 1 120 ? -12.760 -1.657 20.992 1.00 66.50 120 TYR A N 1
ATOM 908 C CA . TYR A 1 120 ? -13.073 -1.413 22.398 1.00 66.50 120 TYR A CA 1
ATOM 909 C C . TYR A 1 120 ? -11.956 -0.608 23.062 1.00 66.50 120 TYR A C 1
ATOM 911 O O . TYR A 1 120 ? -10.778 -0.861 22.842 1.00 66.50 120 TYR A O 1
ATOM 919 N N . MET A 1 121 ? -12.313 0.342 23.924 1.00 58.50 121 MET A N 1
ATOM 920 C CA . MET A 1 121 ? -11.352 1.048 24.778 1.00 58.50 121 MET A CA 1
ATOM 921 C C . MET A 1 121 ? -11.675 0.707 26.239 1.00 58.50 121 MET A C 1
ATOM 923 O O . MET A 1 121 ? -12.390 1.461 26.905 1.00 58.50 121 MET A O 1
ATOM 927 N N . PRO A 1 122 ? -11.264 -0.478 26.727 1.00 63.12 122 PRO A N 1
ATOM 928 C CA . PRO A 1 122 ? -11.531 -0.870 28.102 1.00 63.12 122 PRO A CA 1
ATOM 929 C C . PRO A 1 122 ? -10.729 0.012 29.066 1.00 63.12 122 PRO A C 1
ATOM 931 O O . PRO A 1 122 ? -9.522 0.178 28.918 1.00 63.12 122 PRO A O 1
ATOM 934 N N . GLN A 1 123 ? -11.388 0.565 30.087 1.00 58.84 123 GLN A N 1
ATOM 935 C CA . GLN A 1 123 ? -10.684 1.206 31.199 1.00 58.84 123 GLN A CA 1
ATOM 936 C C . GLN A 1 123 ? -10.287 0.144 32.224 1.00 58.84 123 GLN A C 1
ATOM 938 O O . GLN A 1 123 ? -11.118 -0.342 32.998 1.00 58.84 123 GLN A O 1
ATOM 943 N N . VAL A 1 124 ? -9.007 -0.221 32.230 1.00 63.94 124 VAL A N 1
ATOM 944 C CA . VAL A 1 124 ? -8.469 -1.183 33.193 1.00 63.94 124 VAL A CA 1
ATOM 945 C C . VAL A 1 124 ? -8.357 -0.526 34.563 1.00 63.94 124 VAL A C 1
ATOM 947 O O . VAL A 1 124 ? -7.707 0.501 34.736 1.00 63.94 124 VAL A O 1
ATOM 950 N N . ARG A 1 125 ? -9.012 -1.125 35.564 1.00 66.06 125 ARG A N 1
ATOM 951 C CA . ARG A 1 125 ? -8.954 -0.636 36.951 1.00 66.06 125 ARG A CA 1
ATOM 952 C C . ARG A 1 125 ? -7.642 -1.004 37.634 1.00 66.06 125 ARG A C 1
ATOM 954 O O . ARG A 1 125 ? -7.104 -0.195 38.381 1.00 66.06 125 ARG A O 1
ATOM 961 N N . TYR A 1 126 ? -7.193 -2.239 37.440 1.00 70.06 126 TYR A N 1
ATOM 962 C CA . TYR A 1 126 ? -5.916 -2.756 37.917 1.00 70.06 126 TYR A CA 1
ATOM 963 C C . TYR A 1 126 ? -5.582 -4.061 37.189 1.00 70.06 126 TYR A C 1
ATOM 965 O O . TYR A 1 126 ? -6.483 -4.747 36.707 1.00 70.06 126 TYR A O 1
ATOM 973 N N . ILE A 1 127 ? -4.296 -4.390 37.143 1.00 75.38 127 ILE A N 1
ATOM 974 C CA . ILE A 1 127 ? -3.758 -5.681 36.721 1.00 75.38 127 ILE A CA 1
ATOM 975 C C . ILE A 1 127 ? -3.165 -6.360 37.952 1.00 75.38 127 ILE A C 1
ATOM 977 O O . ILE A 1 127 ? -2.543 -5.708 38.794 1.00 75.38 127 ILE A O 1
ATOM 981 N N . GLU A 1 128 ? -3.375 -7.663 38.044 1.00 78.44 128 GLU A N 1
ATOM 982 C CA . GLU A 1 128 ? -2.838 -8.530 39.084 1.00 78.44 128 GLU A CA 1
ATOM 983 C C . GLU A 1 128 ? -2.150 -9.706 38.390 1.00 78.44 128 GLU A C 1
ATOM 985 O O . GLU A 1 128 ? -2.691 -10.266 37.434 1.00 78.44 128 GLU A O 1
ATOM 990 N N . PHE A 1 129 ? -0.930 -10.032 38.810 1.00 77.44 129 PHE A N 1
ATOM 991 C CA . PHE A 1 129 ? -0.189 -11.154 38.238 1.00 77.44 129 PHE A CA 1
ATOM 992 C C . PHE A 1 129 ? -0.521 -12.414 39.034 1.00 77.44 129 PHE A C 1
ATOM 994 O O . PHE A 1 129 ? -0.657 -12.343 40.249 1.00 77.44 129 PHE A O 1
ATOM 1001 N N . ALA A 1 130 ? -0.602 -13.572 38.372 1.00 74.38 130 ALA A N 1
ATOM 1002 C CA . ALA A 1 130 ? -0.987 -14.834 39.020 1.00 74.38 130 ALA A CA 1
ATOM 1003 C C . ALA A 1 130 ? -0.148 -15.176 40.271 1.00 74.38 130 ALA A C 1
ATOM 1005 O O . ALA A 1 130 ? -0.648 -15.821 41.188 1.00 74.38 130 ALA A O 1
ATOM 1006 N N . ASP A 1 131 ? 1.101 -14.704 40.318 1.00 77.19 131 ASP A N 1
ATOM 1007 C CA . ASP A 1 131 ? 2.044 -14.944 41.413 1.00 77.19 131 ASP A CA 1
ATOM 1008 C C . ASP A 1 131 ? 2.145 -13.776 42.421 1.00 77.19 131 ASP A C 1
ATOM 1010 O O . ASP A 1 131 ? 3.024 -13.788 43.287 1.00 77.19 131 ASP A O 1
ATOM 1014 N N . ASN A 1 132 ? 1.312 -12.730 42.305 1.00 72.12 132 ASN A N 1
ATOM 1015 C CA . ASN A 1 132 ? 1.405 -11.542 43.156 1.00 72.12 132 ASN A CA 1
ATOM 1016 C C . ASN A 1 132 ? 0.080 -10.759 43.304 1.00 72.12 132 ASN A C 1
ATOM 1018 O O . ASN A 1 132 ? -0.400 -10.172 42.338 1.00 72.12 132 ASN A O 1
ATOM 1022 N N . ASP A 1 133 ? -0.390 -10.609 44.549 1.00 77.88 133 ASP A N 1
ATOM 1023 C CA . ASP A 1 133 ? -1.558 -9.797 44.959 1.00 77.88 133 ASP A CA 1
ATOM 1024 C C . ASP A 1 133 ? -1.351 -8.268 44.816 1.00 77.88 133 ASP A C 1
ATOM 1026 O O . ASP A 1 133 ? -2.230 -7.459 45.146 1.00 77.88 133 ASP A O 1
ATOM 1030 N N . VAL A 1 134 ? -0.169 -7.814 44.384 1.00 78.88 134 VAL A N 1
ATOM 1031 C CA . VAL A 1 134 ? 0.080 -6.387 44.149 1.00 78.88 134 VAL A CA 1
ATOM 1032 C C . VAL A 1 134 ? -0.682 -5.928 42.908 1.00 78.88 134 VAL A C 1
ATOM 1034 O O . VAL A 1 134 ? -0.484 -6.421 41.801 1.00 78.88 134 VAL A O 1
ATOM 1037 N N . LYS A 1 135 ? -1.526 -4.913 43.107 1.00 79.50 135 LYS A N 1
ATOM 1038 C CA . LYS A 1 135 ? -2.320 -4.279 42.053 1.00 79.50 135 LYS A CA 1
ATOM 1039 C C . LYS A 1 135 ? -1.497 -3.227 41.332 1.00 79.50 135 LYS A C 1
ATOM 1041 O O . LYS A 1 135 ? -1.086 -2.234 41.933 1.00 79.50 135 LYS A O 1
ATOM 1046 N N . PHE A 1 136 ? -1.309 -3.425 40.037 1.00 73.50 136 PHE A N 1
ATOM 1047 C CA . PHE A 1 136 ? -0.624 -2.487 39.159 1.00 73.50 136 PHE A CA 1
ATOM 1048 C C . PHE A 1 136 ? -1.634 -1.729 38.302 1.00 73.50 136 PHE A C 1
ATOM 1050 O O . PHE A 1 136 ? -2.697 -2.244 37.965 1.00 73.50 136 PHE A O 1
ATOM 1057 N N . VAL A 1 137 ? -1.306 -0.491 37.946 1.00 73.31 137 VAL A N 1
ATOM 1058 C CA . VAL A 1 137 ? -2.058 0.279 36.951 1.00 73.31 137 VAL A CA 1
ATOM 1059 C C . VAL A 1 137 ? -1.275 0.206 35.649 1.00 73.31 137 VAL A C 1
ATOM 1061 O O . VAL A 1 137 ? -0.080 0.496 35.645 1.00 73.31 137 VAL A O 1
ATOM 1064 N N . ALA A 1 138 ? -1.938 -0.178 34.563 1.00 66.69 138 ALA A N 1
ATOM 1065 C CA . ALA A 1 138 ? -1.363 -0.157 33.227 1.00 66.69 138 ALA A CA 1
ATOM 1066 C C . ALA A 1 138 ? -2.385 0.395 32.235 1.00 66.69 138 ALA A C 1
ATOM 1068 O O . ALA A 1 138 ? -3.591 0.200 32.409 1.00 66.69 138 ALA A O 1
ATOM 1069 N N . ASP A 1 139 ? -1.885 1.074 31.208 1.00 65.75 139 ASP A N 1
ATOM 1070 C CA . ASP A 1 139 ? -2.684 1.448 30.048 1.00 65.75 139 ASP A CA 1
ATOM 1071 C C . ASP A 1 139 ? -2.808 0.236 29.125 1.00 65.75 139 ASP A C 1
ATOM 1073 O O . ASP A 1 139 ? -1.805 -0.387 28.774 1.00 65.75 139 ASP A O 1
ATOM 1077 N N . VAL A 1 140 ? -4.040 -0.096 28.742 1.00 68.94 140 VAL A N 1
ATOM 1078 C CA . VAL A 1 140 ? -4.337 -1.179 27.799 1.00 68.94 140 VAL A CA 1
ATOM 1079 C C . VAL A 1 140 ? -5.057 -0.577 26.604 1.00 68.94 140 VAL A C 1
ATOM 1081 O O . VAL A 1 140 ? -6.006 0.192 26.759 1.00 68.94 140 VAL A O 1
ATOM 1084 N N . ALA A 1 141 ? -4.591 -0.917 25.409 1.00 66.00 141 ALA A N 1
ATOM 1085 C CA . ALA A 1 141 ? -5.174 -0.479 24.149 1.00 66.00 141 ALA A CA 1
ATOM 1086 C C . ALA A 1 141 ? -5.695 -1.688 23.367 1.00 66.00 141 ALA A C 1
ATOM 1088 O O . ALA A 1 141 ? -5.192 -2.799 23.528 1.00 66.00 141 ALA A O 1
ATOM 1089 N N . ALA A 1 142 ? -6.698 -1.472 22.513 1.00 70.38 142 ALA A N 1
ATOM 1090 C CA . ALA A 1 142 ? -7.124 -2.497 21.568 1.00 70.38 142 ALA A CA 1
ATOM 1091 C C . ALA A 1 142 ? -5.981 -2.842 20.609 1.00 70.38 142 ALA A C 1
ATOM 1093 O O . ALA A 1 142 ? -5.308 -1.949 20.089 1.00 70.38 142 ALA A O 1
ATOM 1094 N N . TYR A 1 143 ? -5.799 -4.136 20.355 1.00 71.50 143 TYR A N 1
ATOM 1095 C CA . TYR A 1 143 ? -4.853 -4.607 19.357 1.00 71.50 143 TYR A CA 1
ATOM 1096 C C . TYR A 1 143 ? -5.357 -4.277 17.948 1.00 71.50 143 TYR A C 1
ATOM 1098 O O . TYR A 1 143 ? -6.465 -4.661 17.563 1.00 71.50 143 TYR A O 1
ATOM 1106 N N . ASP A 1 144 ? -4.525 -3.571 17.185 1.00 70.81 144 ASP A N 1
ATOM 1107 C CA . ASP A 1 144 ? -4.781 -3.217 15.793 1.00 70.81 144 ASP A CA 1
ATOM 1108 C C . ASP A 1 144 ? -3.930 -4.101 14.870 1.00 70.81 144 ASP A C 1
ATOM 1110 O O . ASP A 1 144 ? -2.742 -3.845 14.663 1.00 70.81 144 ASP A O 1
ATOM 1114 N N . ALA A 1 145 ? -4.552 -5.131 14.286 1.00 71.81 145 ALA A N 1
ATOM 1115 C CA . ALA A 1 145 ? -3.892 -6.053 13.357 1.00 71.81 145 ALA A CA 1
ATOM 1116 C C . ALA A 1 145 ? -3.457 -5.391 12.034 1.00 71.81 145 ALA A C 1
ATOM 1118 O O . ALA A 1 145 ? -2.750 -6.007 11.226 1.00 71.81 145 ALA A O 1
ATOM 1119 N N . THR A 1 146 ? -3.874 -4.145 11.774 1.00 64.50 146 THR A N 1
ATOM 1120 C CA . THR A 1 146 ? -3.484 -3.401 10.569 1.00 64.50 146 THR A CA 1
ATOM 1121 C C . THR A 1 146 ? -2.110 -2.741 10.693 1.00 64.50 146 THR A C 1
ATOM 1123 O O . THR A 1 146 ? -1.499 -2.420 9.667 1.00 64.50 146 THR A O 1
ATOM 1126 N N . ILE A 1 147 ? -1.590 -2.599 11.918 1.00 68.50 147 ILE A N 1
ATOM 1127 C CA . ILE A 1 147 ? -0.307 -1.961 12.222 1.00 68.50 147 ILE A CA 1
ATOM 1128 C C . ILE A 1 147 ? 0.712 -3.031 12.636 1.00 68.50 147 ILE A C 1
ATOM 1130 O O . ILE A 1 147 ? 0.417 -3.944 13.401 1.00 68.50 147 ILE A O 1
ATOM 1134 N N . MET A 1 148 ? 1.947 -2.921 12.139 1.00 65.12 148 MET A N 1
ATOM 1135 C CA . MET A 1 148 ? 3.056 -3.715 12.675 1.00 65.12 148 MET A CA 1
ATOM 1136 C C . MET A 1 148 ? 3.482 -3.135 14.026 1.00 65.12 148 MET A C 1
ATOM 1138 O O . MET A 1 148 ? 4.109 -2.077 14.070 1.00 65.12 148 MET A O 1
ATOM 1142 N N . SER A 1 149 ? 3.158 -3.839 15.108 1.00 68.25 149 SER A N 1
ATOM 1143 C CA . SER A 1 149 ? 3.631 -3.516 16.456 1.00 68.25 149 SER A CA 1
ATOM 1144 C C . SER A 1 149 ? 4.866 -4.343 16.805 1.00 68.25 149 SER A C 1
ATOM 1146 O O . SER A 1 149 ? 4.923 -5.540 16.529 1.00 68.25 149 SER A O 1
ATOM 1148 N N . GLU A 1 150 ? 5.859 -3.706 17.422 1.00 67.62 150 GLU A N 1
ATOM 1149 C CA . GLU A 1 150 ? 6.995 -4.393 18.039 1.00 67.62 150 GLU A CA 1
ATOM 1150 C C . GLU A 1 150 ? 6.732 -4.540 19.541 1.00 67.62 150 GLU A C 1
ATOM 1152 O O . GLU A 1 150 ? 6.359 -3.570 20.202 1.00 67.62 150 GLU A O 1
ATOM 1157 N N . SER A 1 151 ? 6.926 -5.743 20.089 1.00 72.25 151 SER A N 1
ATOM 1158 C CA . SER A 1 151 ? 6.810 -5.979 21.530 1.00 72.25 151 SER A CA 1
ATOM 1159 C C . SER A 1 151 ? 8.185 -6.027 22.192 1.00 72.25 151 SER A C 1
ATOM 1161 O O . SER A 1 151 ? 9.097 -6.700 21.711 1.00 72.25 151 SER A O 1
ATOM 1163 N N . ALA A 1 152 ? 8.325 -5.333 23.325 1.00 69.56 152 ALA A N 1
ATOM 1164 C CA . ALA A 1 152 ? 9.513 -5.413 24.173 1.00 69.56 152 ALA A CA 1
ATOM 1165 C C . ALA A 1 152 ? 9.579 -6.731 24.973 1.00 69.56 152 ALA A C 1
ATOM 1167 O O . ALA A 1 152 ? 10.665 -7.142 25.384 1.00 69.56 152 ALA A O 1
ATOM 1168 N N . ALA A 1 153 ? 8.434 -7.387 25.200 1.00 67.44 153 ALA A N 1
ATOM 1169 C CA . ALA A 1 153 ? 8.321 -8.666 25.895 1.00 67.44 153 ALA A CA 1
ATOM 1170 C C . ALA A 1 153 ? 7.022 -9.389 25.494 1.00 67.44 153 ALA A C 1
ATOM 1172 O O . ALA A 1 153 ? 5.947 -8.802 25.555 1.00 67.44 153 ALA A O 1
ATOM 1173 N N . GLY A 1 154 ? 7.114 -10.669 25.123 1.00 71.94 154 GLY A N 1
ATOM 1174 C CA . GLY A 1 154 ? 5.978 -11.465 24.636 1.00 71.94 154 GLY A CA 1
ATOM 1175 C C . GLY A 1 154 ? 6.066 -11.770 23.138 1.00 71.94 154 GLY A C 1
ATOM 1176 O O . GLY A 1 154 ? 7.084 -11.503 22.499 1.00 71.94 154 GLY A O 1
ATOM 1177 N N . GLN A 1 155 ? 5.015 -12.375 22.587 1.00 70.81 155 GLN A N 1
ATOM 1178 C CA . GLN A 1 155 ? 4.880 -12.647 21.154 1.00 70.81 155 GLN A CA 1
ATOM 1179 C C . GLN A 1 155 ? 3.595 -11.993 20.660 1.00 70.81 155 GLN A C 1
ATOM 1181 O O . GLN A 1 155 ? 2.544 -12.175 21.264 1.00 70.81 155 GLN A O 1
ATOM 1186 N N . LEU A 1 156 ? 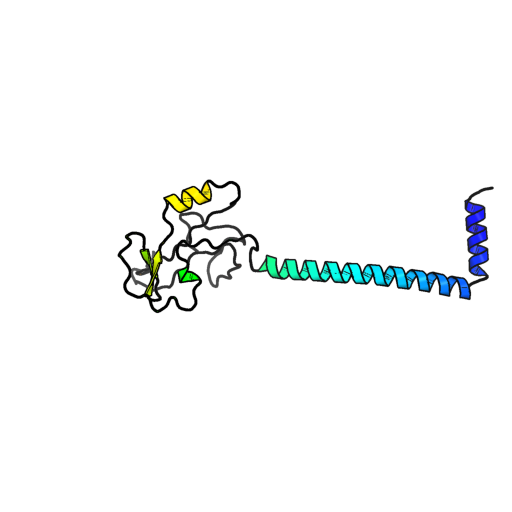3.699 -11.225 19.576 1.00 75.06 156 LEU A N 1
ATOM 1187 C CA . LEU A 1 156 ? 2.546 -10.643 18.899 1.00 75.06 156 LEU A CA 1
ATOM 1188 C C . LEU A 1 156 ? 2.160 -11.518 17.700 1.00 75.06 156 LEU A C 1
ATOM 1190 O O . LEU A 1 156 ? 3.060 -12.086 17.067 1.00 75.06 156 LEU A O 1
ATOM 1194 N N . PRO A 1 157 ? 0.863 -11.590 17.351 1.00 72.38 157 PRO A N 1
ATOM 1195 C CA . PRO A 1 157 ? 0.424 -12.218 16.113 1.00 72.38 157 PRO A CA 1
ATOM 1196 C C . PRO A 1 157 ? 1.122 -11.598 14.890 1.00 72.38 157 PRO A C 1
ATOM 1198 O O . PRO A 1 157 ? 1.464 -10.406 14.898 1.00 72.38 157 PRO A O 1
ATOM 1201 N N . PRO A 1 158 ? 1.369 -12.381 13.826 1.00 68.81 158 PRO A N 1
ATOM 1202 C CA . PRO A 1 158 ? 1.910 -11.857 12.582 1.00 68.81 158 PRO A CA 1
ATOM 1203 C C . PRO A 1 158 ? 0.945 -10.850 11.934 1.00 68.81 158 PRO A C 1
ATOM 1205 O O . PRO A 1 158 ? -0.265 -10.870 12.142 1.00 68.81 158 PRO A O 1
ATOM 1208 N N . LYS A 1 159 ? 1.497 -9.945 11.115 1.00 64.25 159 LYS A N 1
ATOM 1209 C CA . LYS A 1 159 ? 0.742 -8.852 10.483 1.00 64.25 159 LYS A CA 1
ATOM 1210 C C . LYS A 1 159 ? -0.498 -9.377 9.745 1.00 64.25 159 LYS A C 1
ATOM 1212 O O . LYS A 1 159 ? -0.363 -10.158 8.804 1.00 64.25 159 LYS A O 1
ATOM 1217 N N . GLY A 1 160 ? -1.667 -8.844 10.099 1.00 64.56 160 GLY A N 1
ATOM 1218 C CA . GLY A 1 160 ? -2.952 -9.196 9.494 1.00 64.56 160 GLY A CA 1
ATOM 1219 C C . GLY A 1 160 ? -3.714 -10.318 10.201 1.00 64.56 160 GLY A C 1
ATOM 1220 O O . GLY A 1 160 ? -4.843 -10.586 9.801 1.00 64.56 160 GLY A O 1
ATOM 1221 N N . GLU A 1 161 ? -3.150 -10.939 11.239 1.00 71.69 161 GLU A N 1
ATOM 1222 C CA . GLU A 1 161 ? -3.888 -11.846 12.123 1.00 71.69 161 GLU A CA 1
ATOM 1223 C C . GLU A 1 161 ? -4.424 -11.082 13.338 1.00 71.69 161 GLU A C 1
ATOM 1225 O O . GLU A 1 161 ? -3.685 -10.388 14.036 1.00 71.69 161 GLU A O 1
ATOM 1230 N N . GLN A 1 162 ? -5.734 -11.187 13.562 1.00 73.38 162 GLN A N 1
ATOM 1231 C CA . GLN A 1 162 ? -6.419 -10.617 14.720 1.00 73.38 162 GLN A CA 1
ATOM 1232 C C . GLN A 1 162 ? -6.307 -11.579 15.914 1.00 73.38 162 GLN A C 1
ATOM 1234 O O . GLN A 1 162 ? -6.260 -12.792 15.719 1.00 73.38 162 GLN A O 1
ATOM 1239 N N . LEU A 1 163 ? -6.304 -11.038 17.136 1.00 72.56 163 LEU A N 1
ATOM 1240 C CA . LEU A 1 163 ? -6.462 -11.835 18.359 1.00 72.56 163 LEU A CA 1
ATOM 1241 C C . LEU A 1 163 ? -7.814 -12.560 18.365 1.00 72.56 163 LEU A C 1
ATOM 1243 O O . LEU A 1 163 ? -8.812 -11.997 17.900 1.00 72.56 163 LEU A O 1
ATOM 1247 N N . ALA A 1 164 ? -7.853 -13.772 18.920 1.00 70.56 164 ALA A N 1
ATOM 1248 C CA . ALA A 1 164 ? -9.120 -14.419 19.253 1.00 70.56 164 ALA A CA 1
ATOM 1249 C C . ALA A 1 164 ? -9.865 -13.647 20.363 1.00 70.56 164 ALA A C 1
ATOM 1251 O O . ALA A 1 164 ? -9.267 -12.853 21.091 1.00 70.56 164 ALA A O 1
ATOM 1252 N N . ASP A 1 165 ? -11.173 -13.888 20.509 1.00 63.25 165 ASP A N 1
ATOM 1253 C CA . ASP A 1 165 ? -12.044 -13.168 21.458 1.00 63.25 165 ASP A CA 1
ATOM 1254 C C . ASP A 1 165 ? -11.572 -13.251 22.928 1.00 63.25 165 ASP A C 1
ATOM 1256 O O . ASP A 1 165 ? -11.946 -12.411 23.748 1.00 63.25 165 ASP A O 1
ATOM 1260 N N . ASP A 1 166 ? -10.764 -14.257 23.271 1.00 69.75 166 ASP A N 1
ATOM 1261 C CA . ASP A 1 166 ? -10.227 -14.532 24.605 1.00 69.75 166 ASP A CA 1
ATOM 1262 C C . ASP A 1 166 ? -8.711 -14.298 24.743 1.00 69.75 166 ASP A C 1
ATOM 1264 O O . ASP A 1 166 ? -8.141 -14.563 25.805 1.00 69.75 166 ASP A O 1
ATOM 1268 N N . GLU A 1 167 ? -8.050 -13.771 23.711 1.00 68.06 167 GLU A N 1
ATOM 1269 C CA . GLU A 1 167 ? -6.604 -13.555 23.712 1.00 68.06 167 GLU A CA 1
ATOM 1270 C C . GLU A 1 167 ? -6.209 -12.124 24.102 1.00 68.06 167 GLU A C 1
ATOM 1272 O O . GLU A 1 167 ? -6.800 -11.129 23.681 1.00 68.06 167 GLU A O 1
ATOM 1277 N N . ILE A 1 168 ? -5.149 -12.027 24.909 1.00 69.19 168 ILE A N 1
ATOM 1278 C CA . ILE A 1 168 ? -4.514 -10.776 25.330 1.00 69.19 168 ILE A CA 1
ATOM 1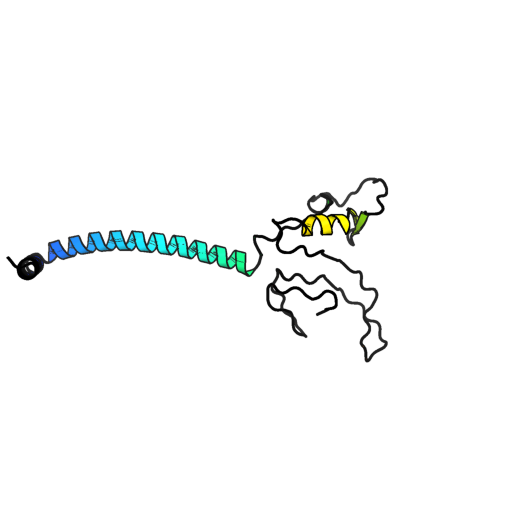279 C C . ILE A 1 168 ? -3.005 -10.959 25.161 1.00 69.19 168 ILE A C 1
ATOM 1281 O O . ILE A 1 168 ? -2.456 -11.980 25.584 1.00 69.19 168 ILE A O 1
ATOM 1285 N N . VAL A 1 169 ? -2.346 -9.974 24.552 1.00 65.31 169 VAL A N 1
ATOM 1286 C CA . VAL A 1 169 ? -0.894 -9.939 24.307 1.00 65.31 169 VAL A CA 1
ATOM 1287 C C . VAL A 1 169 ? -0.257 -8.676 24.856 1.00 65.31 169 VAL A C 1
ATOM 1289 O O . VAL A 1 169 ? -0.969 -7.651 24.960 1.00 65.31 169 VAL A O 1
#

pLDDT: mean 75.13, std 12.66, range [50.44, 97.19]